Protein AF-A0A1C2GH97-F1 (afdb_monomer_lite)

Sequence (61 aa):
MNPKYRKPVTLFLASFLLIGLGMLSHVQHWPGDDIIFGAGMLVQMFSILWLIVVIIKPEKK

Structure (mmCIF, N/CA/C/O backbone):
data_AF-A0A1C2GH97-F1
#
_entry.id   AF-A0A1C2GH97-F1
#
loop_
_atom_site.group_PDB
_atom_site.id
_atom_site.type_symbol
_atom_site.label_atom_id
_atom_site.label_alt_id
_atom_site.label_comp_id
_atom_site.label_asym_id
_atom_site.label_entity_id
_atom_site.label_seq_id
_atom_site.pdbx_PDB_ins_code
_atom_site.Cartn_x
_atom_site.Cartn_y
_atom_site.Cartn_z
_atom_site.occupancy
_atom_site.B_iso_or_equiv
_atom_site.auth_seq_id
_atom_site.auth_comp_id
_atom_site.auth_asym_id
_atom_site.auth_atom_id
_atom_site.pdbx_PDB_model_num
ATOM 1 N N . MET A 1 1 ? -20.126 -4.152 8.043 1.00 57.72 1 MET A N 1
ATOM 2 C CA . MET A 1 1 ? -18.688 -4.121 8.398 1.00 57.72 1 MET A CA 1
ATOM 3 C C . MET A 1 1 ? -18.459 -2.971 9.370 1.00 57.72 1 MET A C 1
ATOM 5 O O . MET A 1 1 ? -18.887 -1.864 9.059 1.00 57.72 1 MET A O 1
ATOM 9 N N . ASN A 1 2 ? -17.881 -3.218 10.551 1.00 68.69 2 ASN A N 1
ATOM 10 C CA . ASN A 1 2 ? -17.678 -2.172 11.564 1.00 68.69 2 ASN A CA 1
ATOM 11 C C . ASN A 1 2 ? -16.780 -1.054 10.967 1.00 68.69 2 ASN A C 1
ATOM 13 O O . ASN A 1 2 ? -15.727 -1.371 10.398 1.00 68.69 2 ASN A O 1
ATOM 17 N N . PRO A 1 3 ? -17.194 0.231 11.008 1.00 76.06 3 PRO A N 1
ATOM 18 C CA . PRO A 1 3 ? -16.530 1.323 10.287 1.00 76.06 3 PRO A CA 1
ATOM 19 C C . PRO A 1 3 ? -15.042 1.486 10.629 1.00 76.06 3 PRO A C 1
ATOM 21 O O . PRO A 1 3 ? -14.286 1.984 9.795 1.00 76.06 3 PRO A O 1
ATOM 24 N N . LYS A 1 4 ? -14.600 1.001 11.799 1.00 73.75 4 LYS A N 1
ATOM 25 C CA . LYS A 1 4 ? -13.188 0.981 12.222 1.00 73.75 4 LYS A CA 1
ATOM 26 C C . LYS A 1 4 ? -12.275 0.182 11.282 1.00 73.75 4 LYS A C 1
ATOM 28 O O . LYS A 1 4 ? -11.148 0.598 11.039 1.00 73.75 4 LYS A O 1
ATOM 33 N N . TYR A 1 5 ? -12.768 -0.920 10.714 1.00 80.00 5 TYR A N 1
ATOM 34 C CA . TYR A 1 5 ? -11.995 -1.796 9.820 1.00 80.00 5 TYR A CA 1
ATOM 35 C C . TYR A 1 5 ? -12.086 -1.378 8.356 1.00 80.00 5 TYR A C 1
ATOM 37 O O . TYR A 1 5 ? -11.269 -1.789 7.539 1.00 80.00 5 TYR A O 1
ATOM 45 N N . ARG A 1 6 ? -13.078 -0.552 8.012 1.00 82.62 6 ARG A N 1
ATOM 46 C CA . ARG A 1 6 ? -13.385 -0.208 6.624 1.00 82.62 6 ARG A CA 1
ATOM 47 C C . ARG A 1 6 ? -12.194 0.472 5.949 1.00 82.62 6 ARG A C 1
ATOM 49 O O . ARG A 1 6 ? -11.793 0.020 4.889 1.00 82.62 6 ARG A O 1
ATOM 56 N N . LYS A 1 7 ? -11.586 1.466 6.613 1.00 84.50 7 LYS A N 1
ATOM 57 C CA . LYS A 1 7 ? -10.413 2.213 6.119 1.00 84.50 7 LYS A CA 1
ATOM 58 C C . LYS A 1 7 ? -9.174 1.330 5.877 1.00 84.50 7 LYS A C 1
ATOM 60 O O . LYS A 1 7 ? -8.698 1.322 4.742 1.00 84.50 7 LYS A O 1
ATOM 65 N N . PRO A 1 8 ? -8.657 0.575 6.868 1.00 84.62 8 PRO A N 1
ATOM 66 C CA . PRO A 1 8 ? -7.474 -0.256 6.648 1.00 84.62 8 PRO A CA 1
ATOM 67 C C . PRO A 1 8 ? -7.725 -1.405 5.667 1.00 84.62 8 PRO A C 1
ATOM 69 O O . PRO A 1 8 ? -6.827 -1.750 4.911 1.00 84.62 8 PRO A O 1
ATOM 72 N N . VAL A 1 9 ? -8.942 -1.954 5.593 1.00 87.25 9 VAL A N 1
ATOM 73 C CA . VAL A 1 9 ? -9.259 -2.975 4.582 1.00 87.25 9 VAL A CA 1
ATOM 74 C C . VAL A 1 9 ? -9.328 -2.383 3.172 1.00 87.25 9 VAL A C 1
ATOM 76 O O . VAL A 1 9 ? -8.828 -3.001 2.238 1.00 87.25 9 VAL A O 1
ATOM 79 N N . THR A 1 10 ? -9.882 -1.178 2.990 1.00 88.12 10 THR A N 1
ATOM 80 C CA . THR A 1 10 ? -9.811 -0.504 1.680 1.00 88.12 10 THR A CA 1
ATOM 81 C C . THR A 1 10 ? -8.379 -0.192 1.267 1.00 88.12 10 THR A C 1
ATOM 83 O O . THR A 1 10 ? -8.058 -0.348 0.094 1.00 88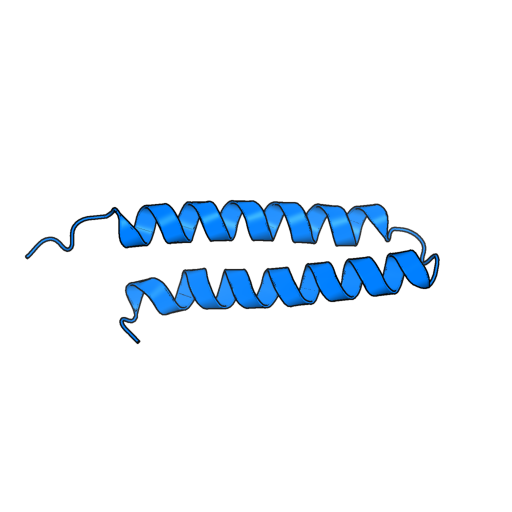.12 10 THR A O 1
ATOM 86 N N . LEU A 1 11 ? -7.519 0.207 2.213 1.00 88.62 11 LEU A N 1
ATOM 87 C CA . LEU A 1 11 ? -6.103 0.442 1.933 1.00 88.62 11 LEU A CA 1
ATOM 88 C C . LEU A 1 11 ? -5.423 -0.858 1.476 1.00 88.62 11 LEU A C 1
ATOM 90 O O . LEU A 1 11 ? -4.749 -0.847 0.457 1.00 88.62 11 LEU A O 1
ATOM 94 N N . PHE A 1 12 ? -5.700 -1.972 2.162 1.00 89.69 12 PHE A N 1
ATOM 95 C CA . PHE A 1 12 ? -5.163 -3.297 1.841 1.00 89.69 12 PHE A CA 1
ATOM 96 C C . PHE A 1 12 ? -5.567 -3.763 0.439 1.00 89.69 12 PHE A C 1
ATOM 98 O O . PHE A 1 12 ? -4.739 -4.259 -0.321 1.00 89.69 12 PHE A O 1
ATOM 105 N N . LEU A 1 13 ? -6.843 -3.598 0.078 1.00 90.12 13 LEU A N 1
ATOM 106 C CA . LEU A 1 13 ? -7.319 -3.936 -1.265 1.00 90.12 13 LEU A CA 1
ATOM 107 C C . LEU A 1 13 ? -6.668 -3.047 -2.332 1.00 90.12 13 LEU A C 1
ATOM 109 O O . LEU A 1 13 ? -6.298 -3.534 -3.398 1.00 90.12 13 LEU A O 1
ATOM 113 N N . ALA A 1 14 ? -6.520 -1.751 -2.048 1.00 89.62 14 ALA A N 1
ATOM 114 C CA . ALA A 1 14 ? -5.907 -0.806 -2.972 1.00 89.62 14 ALA A CA 1
ATOM 115 C C . ALA A 1 14 ? -4.422 -1.118 -3.213 1.00 89.62 14 ALA A C 1
ATOM 117 O O . ALA A 1 14 ? -3.980 -1.108 -4.360 1.00 89.62 14 ALA A O 1
ATOM 118 N N . SER A 1 15 ? -3.660 -1.452 -2.169 1.00 87.81 15 SER A N 1
ATOM 119 C CA . SER A 1 15 ? -2.262 -1.868 -2.317 1.00 87.81 15 SER A CA 1
ATOM 120 C C . SER A 1 15 ? -2.123 -3.200 -3.044 1.00 87.81 15 SER A C 1
ATOM 122 O O . SER A 1 15 ? -1.196 -3.352 -3.832 1.00 87.81 15 SER A O 1
ATOM 124 N N . PHE A 1 16 ? -3.075 -4.123 -2.887 1.00 89.25 16 PHE A N 1
ATOM 125 C CA . PHE A 1 16 ? -3.083 -5.369 -3.653 1.00 89.25 16 PHE A CA 1
ATOM 126 C C . PHE A 1 16 ? -3.233 -5.120 -5.162 1.00 89.25 16 PHE A C 1
ATOM 128 O O . PHE A 1 16 ? -2.510 -5.708 -5.965 1.00 89.25 16 PHE A O 1
ATOM 135 N N . LEU A 1 17 ? -4.116 -4.194 -5.554 1.00 91.44 17 LEU A N 1
ATOM 136 C CA . LEU A 1 17 ? -4.241 -3.763 -6.951 1.00 91.44 17 LEU A CA 1
ATOM 137 C C . LEU A 1 17 ? -2.961 -3.084 -7.451 1.00 91.44 17 LEU A C 1
ATOM 139 O O . LEU A 1 17 ? -2.544 -3.322 -8.581 1.00 91.44 17 LEU A O 1
ATOM 143 N N . LEU A 1 18 ? -2.315 -2.278 -6.608 1.00 89.31 18 LEU A N 1
ATOM 144 C CA . LEU A 1 18 ? -1.082 -1.570 -6.953 1.00 89.31 18 LEU A CA 1
ATOM 145 C C . LEU A 1 18 ? 0.099 -2.532 -7.152 1.00 89.31 18 LEU A C 1
ATOM 147 O O . LEU A 1 18 ? 0.865 -2.373 -8.097 1.00 89.31 18 LEU A O 1
ATOM 151 N N . ILE A 1 19 ? 0.196 -3.580 -6.327 1.00 90.00 19 ILE A N 1
ATOM 152 C CA . ILE A 1 19 ? 1.148 -4.685 -6.514 1.00 90.00 19 ILE A CA 1
ATOM 153 C C . ILE A 1 19 ? 0.847 -5.439 -7.811 1.00 90.00 19 ILE A C 1
ATOM 155 O O . ILE A 1 19 ? 1.770 -5.728 -8.568 1.00 90.00 19 ILE A O 1
ATOM 159 N N . GLY A 1 20 ? -0.427 -5.727 -8.097 1.00 89.88 20 GLY A N 1
ATOM 160 C CA . GLY A 1 20 ? -0.836 -6.379 -9.344 1.00 89.88 20 GLY A CA 1
ATOM 161 C C . GLY A 1 20 ? -0.445 -5.573 -10.586 1.00 89.88 20 GLY A C 1
ATOM 162 O O . GLY A 1 20 ? 0.073 -6.132 -11.550 1.00 89.88 20 GLY A O 1
ATOM 163 N N . LEU A 1 21 ? -0.616 -4.249 -10.536 1.00 88.25 21 LEU A N 1
ATOM 164 C CA . LEU A 1 21 ? -0.143 -3.337 -11.579 1.00 88.25 21 LEU A CA 1
ATOM 165 C C . LEU A 1 21 ? 1.388 -3.312 -11.667 1.00 88.25 21 LEU A C 1
ATOM 167 O O . LEU A 1 21 ? 1.923 -3.341 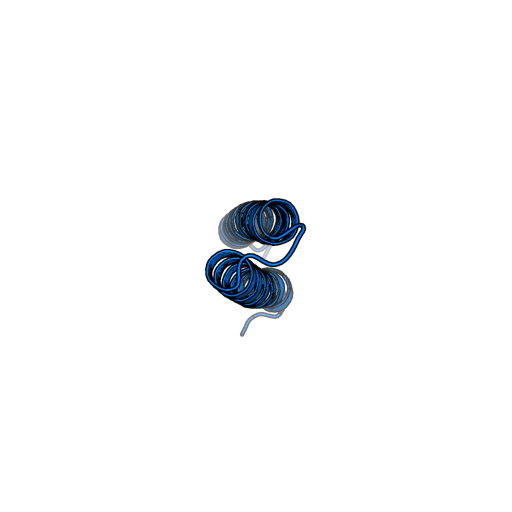-12.768 1.00 88.25 21 LEU A O 1
ATOM 171 N N . GLY A 1 22 ? 2.096 -3.314 -10.535 1.00 86.12 22 GLY A N 1
ATOM 172 C CA . GLY A 1 22 ? 3.557 -3.417 -10.504 1.00 86.12 22 GLY A CA 1
ATOM 173 C C . GLY A 1 22 ? 4.072 -4.708 -11.144 1.00 86.12 22 GLY A C 1
ATOM 174 O O . GLY A 1 22 ? 4.997 -4.664 -11.946 1.00 86.12 22 GLY A O 1
ATOM 175 N N . MET A 1 23 ? 3.426 -5.846 -10.871 1.00 88.56 23 MET A N 1
ATOM 176 C CA . MET A 1 23 ? 3.740 -7.128 -11.513 1.00 88.56 23 MET A CA 1
ATOM 177 C C . MET A 1 23 ? 3.499 -7.097 -13.020 1.00 88.56 23 MET A C 1
ATOM 179 O O . MET A 1 23 ? 4.330 -7.587 -13.778 1.00 88.56 23 MET A O 1
ATOM 183 N N . LEU A 1 24 ? 2.380 -6.521 -13.466 1.00 8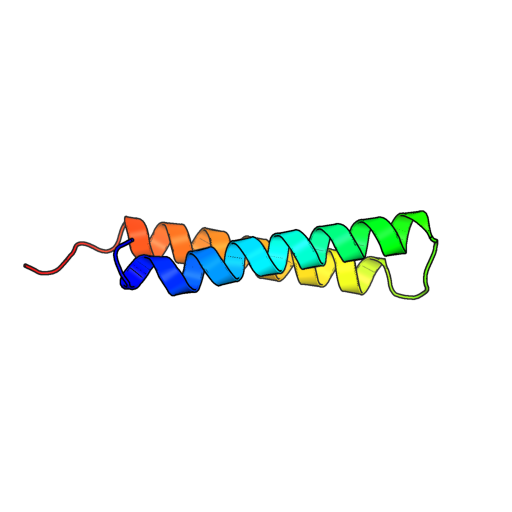9.50 24 LEU A N 1
ATOM 184 C CA . LEU A 1 24 ? 2.098 -6.364 -14.894 1.00 89.50 24 LEU A CA 1
ATOM 185 C C . LEU A 1 24 ? 3.163 -5.502 -15.579 1.00 89.50 24 LEU A C 1
ATOM 187 O O . LEU A 1 24 ? 3.680 -5.900 -16.620 1.00 89.50 24 LEU A O 1
ATOM 191 N N . SER A 1 25 ? 3.547 -4.385 -14.960 1.00 87.25 25 SER A N 1
ATOM 192 C CA . SER A 1 25 ? 4.630 -3.525 -15.446 1.00 87.25 25 SER A CA 1
ATOM 193 C C . SER A 1 25 ? 5.971 -4.260 -15.505 1.00 87.25 25 SER A C 1
ATOM 195 O O . SER A 1 25 ? 6.695 -4.100 -16.484 1.00 87.25 25 SER A O 1
ATOM 197 N N . HIS A 1 26 ? 6.273 -5.106 -14.513 1.00 83.69 26 HIS A N 1
ATOM 198 C CA . HIS A 1 26 ? 7.491 -5.921 -14.483 1.00 83.69 26 HIS A CA 1
ATOM 199 C C . HIS A 1 26 ? 7.519 -6.939 -15.628 1.00 83.69 26 HIS A C 1
ATOM 201 O O . HIS A 1 26 ? 8.503 -7.056 -16.353 1.00 83.69 26 HIS A O 1
ATOM 207 N N . VAL A 1 27 ? 6.394 -7.617 -15.882 1.00 88.31 27 VAL A N 1
ATOM 208 C CA . VAL A 1 27 ? 6.264 -8.543 -17.019 1.00 88.31 27 VAL A CA 1
ATOM 209 C C . VAL A 1 27 ? 6.408 -7.804 -18.355 1.00 88.31 27 VAL A C 1
ATOM 211 O O . VAL A 1 27 ? 7.047 -8.301 -19.283 1.00 88.31 27 VAL A O 1
ATOM 214 N N . GLN A 1 28 ? 5.856 -6.595 -18.454 1.00 90.06 28 GLN A N 1
ATOM 215 C CA . GLN A 1 28 ? 5.940 -5.754 -19.649 1.00 90.06 28 GLN A CA 1
ATOM 216 C C . GLN A 1 28 ? 7.280 -5.007 -19.793 1.00 90.06 28 GLN A C 1
ATOM 218 O O . GLN A 1 28 ? 7.451 -4.297 -20.784 1.00 90.06 28 GLN A O 1
ATOM 223 N N . HIS A 1 29 ? 8.229 -5.180 -18.860 1.00 85.38 29 HIS A N 1
ATOM 224 C CA . HIS A 1 29 ? 9.518 -4.471 -18.812 1.00 85.38 29 HIS A CA 1
ATOM 225 C C . HIS A 1 29 ? 9.366 -2.945 -18.897 1.00 85.38 29 HIS A C 1
ATOM 227 O O . HIS A 1 29 ? 10.150 -2.246 -19.546 1.00 85.38 29 HIS A O 1
ATOM 233 N N . TRP A 1 30 ? 8.313 -2.414 -18.276 1.00 85.06 30 TRP A N 1
ATOM 234 C CA . TRP A 1 30 ? 8.084 -0.979 -18.246 1.00 85.06 30 TRP A CA 1
ATOM 235 C C . TRP A 1 30 ? 9.126 -0.286 -17.361 1.00 85.06 30 TRP A C 1
ATOM 237 O O . TRP A 1 30 ? 9.420 -0.771 -16.271 1.00 85.06 30 TRP A O 1
ATOM 247 N N . PRO A 1 31 ? 9.680 0.861 -17.789 1.00 82.88 31 PRO A N 1
ATOM 248 C CA . PRO A 1 31 ? 10.684 1.564 -17.002 1.00 82.88 31 PRO A CA 1
ATOM 249 C C . PRO A 1 31 ? 10.091 2.027 -15.663 1.00 82.88 31 PRO A C 1
ATOM 251 O O . PRO A 1 31 ? 9.106 2.765 -15.637 1.00 82.88 31 PRO A O 1
ATOM 254 N N . GLY A 1 32 ? 10.711 1.618 -14.552 1.00 81.62 32 GLY A N 1
ATOM 255 C CA . GLY A 1 32 ? 10.268 1.971 -13.196 1.00 81.62 32 GLY A CA 1
ATOM 256 C C . GLY A 1 32 ? 9.273 0.988 -12.566 1.00 81.62 32 GLY A C 1
ATOM 257 O O . GLY A 1 32 ? 8.673 1.295 -11.535 1.00 81.62 32 GLY A O 1
ATOM 258 N N . ASP A 1 33 ? 9.115 -0.191 -13.156 1.00 82.50 33 ASP 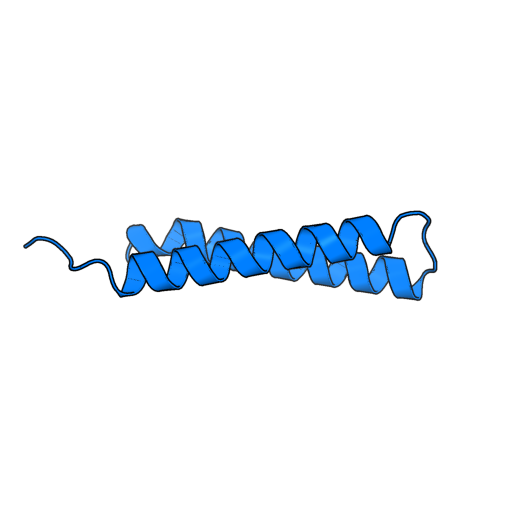A N 1
ATOM 259 C CA . ASP A 1 33 ? 8.417 -1.350 -12.602 1.00 82.50 33 ASP A CA 1
ATOM 260 C C . ASP A 1 33 ? 8.828 -1.690 -11.161 1.00 82.50 33 ASP A C 1
ATOM 262 O O . ASP A 1 33 ? 7.957 -1.824 -10.297 1.00 82.50 33 ASP A O 1
ATOM 266 N N . ASP A 1 34 ? 10.130 -1.723 -10.868 1.00 84.62 34 ASP A N 1
ATOM 267 C CA . ASP A 1 34 ? 10.652 -2.006 -9.525 1.00 84.62 34 ASP A CA 1
ATOM 268 C C . ASP A 1 34 ? 10.152 -0.996 -8.480 1.00 84.62 34 ASP A C 1
ATOM 270 O O . ASP A 1 34 ? 9.876 -1.343 -7.328 1.00 84.62 34 ASP A O 1
ATOM 274 N N . ILE A 1 35 ? 9.981 0.266 -8.886 1.00 87.50 35 ILE A N 1
ATOM 275 C CA . ILE A 1 35 ? 9.507 1.341 -8.009 1.00 87.50 35 ILE A CA 1
ATOM 276 C C . ILE A 1 35 ? 8.019 1.158 -7.717 1.00 87.50 35 ILE A C 1
ATOM 278 O O . ILE A 1 35 ? 7.600 1.277 -6.566 1.00 87.50 35 ILE A O 1
ATOM 282 N N . ILE A 1 36 ? 7.213 0.851 -8.738 1.00 86.12 36 ILE A N 1
ATOM 283 C CA . ILE A 1 36 ? 5.765 0.647 -8.585 1.00 86.12 36 ILE A CA 1
ATOM 284 C C . ILE A 1 36 ? 5.501 -0.596 -7.731 1.00 86.12 36 ILE A C 1
ATOM 286 O O . ILE A 1 36 ? 4.696 -0.553 -6.797 1.00 86.12 36 ILE A O 1
ATOM 290 N N . PHE A 1 37 ? 6.213 -1.688 -8.009 1.00 87.25 37 PHE A N 1
ATOM 291 C CA . PHE A 1 37 ? 6.099 -2.924 -7.249 1.00 87.25 37 PHE A CA 1
ATOM 292 C C . PHE A 1 37 ? 6.566 -2.743 -5.796 1.00 87.25 37 PHE A C 1
ATOM 294 O O . PHE A 1 37 ? 5.846 -3.105 -4.861 1.00 87.25 37 PHE A O 1
ATOM 301 N N . GLY A 1 38 ? 7.719 -2.099 -5.588 1.00 88.88 38 GLY A N 1
ATOM 302 C CA . GLY A 1 38 ? 8.250 -1.787 -4.261 1.00 88.88 38 GLY A CA 1
ATOM 303 C C . GLY A 1 38 ? 7.337 -0.864 -3.449 1.00 88.88 38 GLY A C 1
ATOM 304 O O . GLY A 1 38 ? 7.078 -1.124 -2.272 1.00 88.88 38 GLY A O 1
ATOM 305 N N . ALA A 1 39 ? 6.774 0.174 -4.073 1.00 89.25 39 ALA A N 1
ATOM 306 C CA . ALA A 1 39 ? 5.803 1.059 -3.433 1.00 89.25 39 ALA A CA 1
ATOM 307 C C . ALA A 1 39 ? 4.535 0.297 -3.021 1.00 89.25 39 ALA A C 1
ATOM 309 O O . ALA A 1 39 ? 4.070 0.444 -1.890 1.00 89.25 39 ALA A O 1
ATOM 310 N N . GLY A 1 40 ? 4.011 -0.570 -3.895 1.00 88.94 40 GLY A N 1
ATOM 311 C CA . GLY A 1 40 ? 2.874 -1.437 -3.583 1.00 88.94 40 GLY A CA 1
ATOM 312 C C . GLY A 1 40 ? 3.140 -2.340 -2.377 1.00 88.94 40 GLY A C 1
ATOM 313 O O . GLY A 1 40 ? 2.318 -2.405 -1.462 1.00 88.94 40 GLY A O 1
ATOM 314 N N . MET A 1 41 ? 4.318 -2.966 -2.329 1.00 90.81 41 MET A N 1
ATOM 315 C CA . MET A 1 41 ? 4.760 -3.815 -1.216 1.00 90.81 41 MET A CA 1
ATOM 316 C C . MET A 1 41 ? 4.846 -3.048 0.111 1.00 90.81 41 MET A C 1
ATOM 318 O O . MET A 1 41 ? 4.371 -3.538 1.139 1.00 90.81 41 MET A O 1
ATOM 322 N N . LEU A 1 42 ? 5.384 -1.824 0.103 1.00 93.25 42 LEU A N 1
ATOM 323 C CA . LEU A 1 42 ? 5.455 -0.983 1.302 1.00 93.25 42 LEU A CA 1
ATOM 324 C C . LEU A 1 42 ? 4.063 -0.601 1.813 1.00 93.25 42 LEU A C 1
ATOM 326 O O . LEU A 1 42 ? 3.786 -0.744 3.006 1.00 93.25 42 LEU A O 1
ATOM 330 N N . VAL A 1 43 ? 3.165 -0.160 0.927 1.00 90.88 43 VAL A N 1
ATOM 331 C CA . VAL A 1 43 ? 1.789 0.193 1.315 1.00 90.88 43 VAL A CA 1
ATOM 332 C C . VAL A 1 43 ? 1.052 -1.036 1.857 1.00 90.88 43 VAL A C 1
ATOM 334 O O . VAL A 1 43 ? 0.364 -0.935 2.874 1.00 90.88 43 VAL A O 1
ATOM 337 N N . GLN A 1 44 ? 1.258 -2.209 1.253 1.00 90.38 44 GLN A N 1
ATOM 338 C CA . GLN A 1 44 ? 0.688 -3.473 1.721 1.00 90.38 44 GLN A CA 1
ATOM 339 C C . GLN A 1 44 ? 1.170 -3.821 3.135 1.00 90.38 44 GLN A C 1
ATOM 341 O O . GLN A 1 44 ? 0.354 -4.145 4.000 1.00 90.38 44 GLN A O 1
ATOM 346 N N . MET A 1 45 ? 2.474 -3.697 3.401 1.00 93.06 45 MET A N 1
ATOM 347 C CA . MET A 1 45 ? 3.054 -3.925 4.726 1.00 93.06 45 MET A CA 1
ATOM 348 C C . MET A 1 45 ? 2.440 -2.988 5.776 1.00 93.06 45 MET A C 1
ATOM 350 O O . MET A 1 45 ? 1.968 -3.451 6.817 1.00 93.06 45 MET A O 1
ATOM 354 N N . PHE A 1 46 ? 2.372 -1.683 5.489 1.00 92.25 46 PHE A N 1
ATOM 355 C CA . PHE A 1 46 ? 1.731 -0.708 6.378 1.00 92.25 46 PHE A CA 1
ATOM 356 C C . PHE A 1 46 ? 0.255 -1.026 6.618 1.00 92.25 46 PHE A C 1
ATOM 358 O O . PHE A 1 46 ? -0.228 -0.917 7.747 1.00 92.25 46 PHE A O 1
ATOM 365 N N . SER A 1 47 ? -0.461 -1.455 5.579 1.00 90.44 47 SER A N 1
ATOM 366 C CA . SER A 1 47 ? -1.871 -1.807 5.693 1.00 90.44 47 SER A CA 1
ATOM 367 C C . SER A 1 47 ? -2.100 -3.008 6.606 1.00 90.44 47 SER A C 1
ATOM 369 O O . SER A 1 47 ? -3.048 -3.000 7.392 1.00 90.44 47 SER A O 1
ATOM 371 N N . ILE A 1 48 ? -1.238 -4.026 6.527 1.00 91.12 48 ILE A N 1
ATOM 372 C CA . ILE A 1 48 ? -1.298 -5.212 7.392 1.00 91.12 48 ILE A CA 1
ATOM 373 C C . ILE A 1 48 ? -1.035 -4.814 8.845 1.00 91.12 48 ILE A C 1
ATOM 375 O O . ILE A 1 48 ? -1.819 -5.167 9.725 1.00 91.12 48 ILE A O 1
ATOM 379 N N . LEU A 1 49 ? 0.017 -4.027 9.095 1.00 92.06 49 LEU A N 1
ATOM 380 C CA . LEU A 1 49 ? 0.334 -3.530 10.436 1.00 92.06 49 LEU A CA 1
ATOM 381 C C . LEU A 1 49 ? -0.826 -2.717 11.022 1.00 92.06 49 LEU A C 1
ATOM 383 O O . LEU A 1 49 ? -1.203 -2.919 12.176 1.00 92.06 49 LEU A O 1
ATOM 387 N N . TRP A 1 50 ? -1.453 -1.852 10.221 1.00 89.75 50 TRP A N 1
ATOM 388 C CA . TRP A 1 50 ? -2.630 -1.095 10.646 1.00 89.75 50 TRP A CA 1
ATOM 389 C C . TRP A 1 50 ? -3.796 -2.025 11.001 1.00 89.75 50 TRP A C 1
ATOM 391 O O . TRP A 1 50 ? -4.432 -1.851 12.043 1.00 89.75 50 TRP A O 1
ATOM 401 N N . LEU A 1 51 ? -4.081 -3.024 10.163 1.00 87.31 51 LEU A N 1
ATOM 402 C CA . LEU A 1 51 ? -5.132 -4.012 10.411 1.00 87.31 51 LEU A CA 1
ATOM 403 C C . LEU A 1 51 ? -4.906 -4.758 11.728 1.00 87.31 51 LEU A C 1
ATOM 405 O O . LEU A 1 51 ? -5.833 -4.847 12.531 1.00 87.31 51 LEU A O 1
ATOM 409 N N . ILE A 1 52 ? -3.676 -5.207 11.986 1.00 89.25 52 ILE A N 1
ATOM 410 C CA . ILE A 1 52 ? -3.284 -5.850 13.246 1.00 89.25 52 ILE A CA 1
ATOM 411 C C . ILE A 1 52 ? -3.561 -4.916 14.429 1.00 89.25 52 ILE A C 1
ATOM 413 O O . ILE A 1 52 ? -4.224 -5.313 15.384 1.00 89.25 52 ILE A O 1
ATOM 417 N N . VAL A 1 53 ? -3.130 -3.653 14.351 1.00 89.06 53 VAL A N 1
ATOM 418 C CA . VAL A 1 53 ? -3.371 -2.662 15.412 1.00 89.06 53 VAL A CA 1
ATOM 419 C C . VAL A 1 53 ? -4.865 -2.443 15.648 1.00 89.06 53 VAL A C 1
ATOM 421 O O . VAL A 1 53 ? -5.293 -2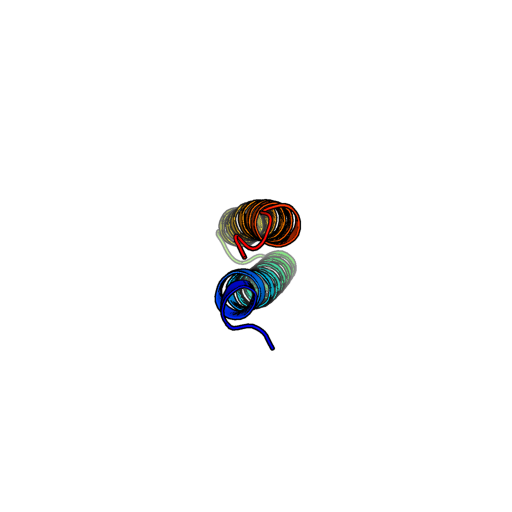.368 16.795 1.00 89.06 53 VAL A O 1
ATOM 424 N N . VAL A 1 54 ? -5.678 -2.351 14.592 1.00 87.06 54 VAL A N 1
ATOM 425 C CA . VAL A 1 54 ? -7.130 -2.141 14.720 1.00 87.06 54 VAL A CA 1
ATOM 426 C C . VAL A 1 54 ? -7.834 -3.359 15.316 1.00 87.06 54 VAL A C 1
ATOM 428 O O . VAL A 1 54 ? -8.778 -3.170 16.077 1.00 87.06 54 VAL A O 1
ATOM 431 N N . ILE A 1 55 ? -7.372 -4.574 15.013 1.00 85.12 55 ILE A N 1
ATOM 432 C CA . ILE A 1 55 ? -7.900 -5.819 15.590 1.00 85.12 55 ILE A CA 1
ATOM 433 C C . ILE A 1 55 ? -7.515 -5.948 17.069 1.00 85.12 55 ILE A C 1
ATOM 435 O O . ILE A 1 55 ? -8.352 -6.313 17.889 1.00 85.12 55 ILE A O 1
ATOM 439 N N . ILE A 1 56 ? -6.260 -5.642 17.419 1.00 87.50 56 ILE A N 1
ATOM 440 C CA . ILE A 1 56 ? -5.756 -5.760 18.797 1.00 87.50 56 ILE A CA 1
ATOM 441 C C . ILE A 1 56 ? -6.308 -4.645 19.690 1.00 87.50 56 ILE A C 1
ATOM 443 O O . ILE A 1 56 ? -6.468 -4.849 20.893 1.00 87.50 56 ILE A O 1
ATOM 447 N N . LYS A 1 57 ? -6.591 -3.458 19.135 1.00 80.38 57 LYS A N 1
ATOM 448 C CA . LYS A 1 57 ? -7.059 -2.312 19.916 1.00 80.38 57 LYS A CA 1
ATOM 449 C C . LYS A 1 57 ? -8.394 -2.660 20.586 1.00 80.38 57 LYS A C 1
ATOM 451 O O . LYS A 1 57 ? -9.401 -2.777 19.885 1.00 80.38 57 LYS A O 1
ATOM 456 N N . PRO A 1 58 ? -8.436 -2.765 21.927 1.00 70.06 58 PRO A N 1
ATOM 457 C CA . PRO A 1 58 ? -9.663 -3.114 22.619 1.00 70.06 58 PRO A CA 1
ATOM 458 C C . PRO A 1 58 ? -10.710 -2.037 22.334 1.00 70.06 58 PRO A C 1
ATOM 460 O O . PRO A 1 58 ? -10.432 -0.834 22.437 1.00 70.06 58 PRO A O 1
ATOM 463 N N . GLU A 1 59 ? -11.917 -2.454 21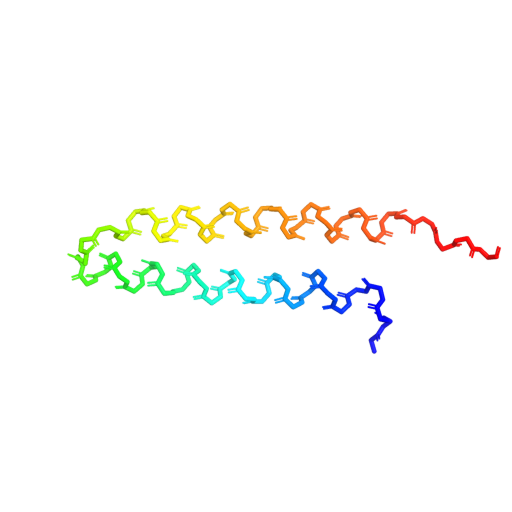.949 1.00 64.81 59 GLU A N 1
ATOM 464 C CA . GLU A 1 59 ? -13.050 -1.539 21.927 1.00 64.81 59 GLU A CA 1
ATOM 465 C C . GLU A 1 59 ? -13.277 -1.088 23.369 1.00 64.81 59 GLU A C 1
ATOM 467 O O . GLU A 1 59 ? -13.737 -1.867 24.200 1.00 64.81 59 GLU A O 1
ATOM 472 N N . LYS A 1 60 ? -12.885 0.155 23.689 1.00 58.81 60 LYS A N 1
ATOM 473 C CA . LYS A 1 60 ? -13.305 0.793 24.937 1.00 58.81 60 LYS A CA 1
ATOM 474 C C . LYS A 1 60 ? -14.836 0.750 24.951 1.00 58.81 60 LYS A C 1
ATOM 476 O O . LYS A 1 60 ? -15.456 1.415 24.120 1.00 58.81 60 LYS A O 1
ATOM 481 N N . LYS A 1 61 ? -15.376 -0.119 25.809 1.00 50.59 61 LYS A N 1
ATOM 482 C CA . LYS A 1 61 ? -16.781 -0.140 26.215 1.00 50.59 61 LYS A CA 1
ATOM 483 C C . LYS A 1 61 ? -17.122 1.159 26.926 1.00 50.59 61 LYS A C 1
ATOM 485 O O . LYS A 1 61 ? -16.247 1.643 27.681 1.00 50.59 61 LYS A O 1
#

Secondary structure (DSSP, 8-state):
--HHHHHHHHHHHHHHHHHHHHHHHHHTT-TTHHHHHHHHHHHHHHHHHHHHHHHHS----

Radius of gyration: 14.53 Å; chains: 1; bounding box: 29×11×46 Å

pLDDT: mean 84.83, std 8.73, range [50.59, 93.25]

Foldseek 3Di:
DPPLQVVLVVLLVVLVVQLVVLVVCVVVVPPCSCVSNVVSVVSNVVSVVSNVCSVPPDDPD